Protein AF-A0A376P769-F1 (afdb_monomer)

Solvent-accessible surface area (backbone atoms only — not comparable to full-atom values): 6637 Å² total; per-residue (Å²): 144,67,67,66,66,50,54,51,52,51,50,53,53,49,51,52,49,54,52,51,51,37,52,37,40,21,21,71,71,60,44,64,43,86,86,50,64,86,37,50,76,47,80,49,75,45,77,38,98,89,79,41,75,40,68,22,32,34,38,39,40,68,47,99,87,68,50,79,44,76,48,70,40,59,59,42,68,61,50,51,51,52,52,49,51,52,49,51,52,52,50,50,56,52,50,52,50,47,50,63,71,64,63,66,62,80,83,71,84,72,78,85,128

Organism: Escherichia coli (NCBI:txid562)

Nearest PDB structures (foldseek):
  3n8b-assembly1_B  TM=4.374E-01  e=4.428E-01  Borreliella burgdorferi
  3nm7-assembly2_D  TM=4.580E-01  e=6.432E-01  Borreliella burgdorferi
  3thr-assembly1_B  TM=4.842E-01  e=1.741E+00  Rattus norvegicus
  3thr-assembly1_A  TM=3.706E-01  e=2.690E+00  Rattus norvegicus
  7zpk-assembly1_A  TM=2.857E-01  e=8.246E+00  Mus musculus

Radius of gyration: 20.74 Å; Cα contacts (8 Å, |Δi|>4): 101; chains: 1; bounding box: 54×31×52 Å

Structure (mmCIF, N/CA/C/O backbone):
data_AF-A0A376P769-F1
#
_entry.id   AF-A0A376P769-F1
#
loop_
_atom_site.group_PDB
_atom_site.id
_atom_site.type_symbol
_atom_site.label_atom_id
_atom_site.label_alt_id
_atom_site.label_comp_id
_atom_site.label_asym_id
_atom_site.label_entity_id
_atom_site.label_seq_id
_atom_site.pdbx_PDB_ins_code
_atom_site.Cartn_x
_atom_site.Cartn_y
_atom_site.Cartn_z
_atom_site.occupancy
_atom_site.B_iso_or_equiv
_atom_site.auth_seq_id
_atom_site.auth_comp_id
_atom_site.auth_asym_id
_atom_site.auth_atom_id
_atom_site.pdbx_PDB_model_num
ATOM 1 N N . MET A 1 1 ? -9.396 12.788 32.869 1.00 41.78 1 MET A N 1
ATOM 2 C CA . MET A 1 1 ? -8.637 13.679 31.964 1.00 41.78 1 MET A CA 1
ATOM 3 C C . MET A 1 1 ? -7.710 12.800 31.123 1.00 41.78 1 MET A C 1
ATOM 5 O O . MET A 1 1 ? -6.588 12.553 31.524 1.00 41.78 1 MET A O 1
ATOM 9 N N . MET A 1 2 ? -8.242 12.227 30.033 1.00 48.31 2 MET A N 1
ATOM 10 C CA . MET A 1 2 ? -7.570 11.244 29.149 1.00 48.31 2 MET A CA 1
ATOM 11 C C . MET A 1 2 ? -7.734 11.589 27.654 1.00 48.31 2 MET A C 1
ATOM 13 O O . MET A 1 2 ? -7.365 10.826 26.774 1.00 48.31 2 MET A O 1
ATOM 17 N N . THR A 1 3 ? -8.287 12.761 27.340 1.00 57.97 3 THR A N 1
ATOM 18 C CA . THR A 1 3 ? -8.777 13.100 25.996 1.00 57.97 3 THR A CA 1
ATOM 19 C C . THR A 1 3 ? -7.689 13.561 25.022 1.00 57.97 3 THR A C 1
ATOM 21 O O . THR A 1 3 ? -7.897 13.497 23.813 1.00 57.97 3 THR A O 1
ATOM 24 N N . PHE A 1 4 ? -6.533 14.028 25.508 1.00 59.59 4 PHE A N 1
ATOM 25 C CA . PHE A 1 4 ? -5.475 14.562 24.638 1.00 59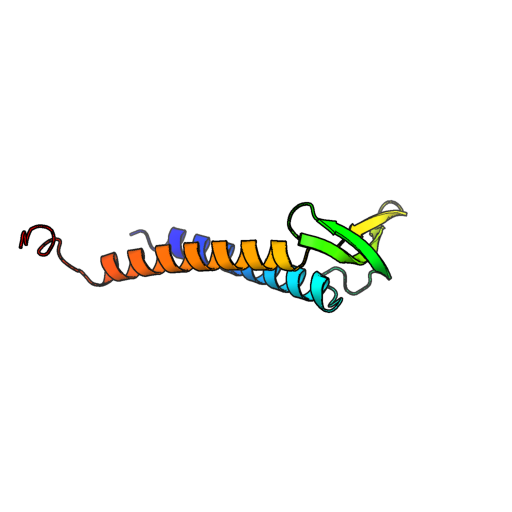.59 4 PHE A CA 1
ATOM 26 C C . PHE A 1 4 ? -4.663 13.448 23.955 1.00 59.59 4 PHE A C 1
ATOM 28 O O . PHE A 1 4 ? -4.518 13.472 22.736 1.00 59.59 4 PHE A O 1
ATOM 35 N N . ASN A 1 5 ? -4.242 12.425 24.713 1.00 69.44 5 ASN A N 1
ATOM 36 C CA . ASN A 1 5 ? -3.544 11.248 24.175 1.00 69.44 5 ASN A CA 1
ATOM 37 C C . ASN A 1 5 ? -4.415 10.456 23.187 1.00 69.44 5 ASN A C 1
ATOM 39 O O . ASN A 1 5 ? -3.932 10.050 22.135 1.00 69.44 5 ASN A O 1
ATOM 43 N N . LEU A 1 6 ? -5.710 10.303 23.483 1.00 66.69 6 LEU A N 1
ATOM 44 C CA . LEU A 1 6 ? -6.663 9.620 22.601 1.00 66.69 6 LEU A CA 1
ATOM 45 C C . LEU A 1 6 ? -6.838 10.344 21.259 1.00 66.69 6 LEU A C 1
ATOM 47 O O . LEU A 1 6 ? -6.760 9.717 20.206 1.00 66.69 6 LEU A O 1
ATOM 51 N N . ARG A 1 7 ? -6.995 11.676 21.265 1.00 70.38 7 ARG A N 1
ATOM 52 C CA . ARG A 1 7 ? -7.092 12.466 20.022 1.00 70.38 7 ARG A CA 1
ATOM 53 C C . ARG A 1 7 ? -5.813 12.405 19.191 1.00 70.38 7 ARG A C 1
ATOM 55 O O . ARG A 1 7 ? -5.882 12.420 17.964 1.00 70.38 7 ARG A O 1
ATOM 62 N N . GLU A 1 8 ? -4.654 12.366 19.839 1.00 78.75 8 GLU A N 1
ATOM 63 C CA . GLU A 1 8 ? -3.369 12.235 19.154 1.00 78.75 8 GLU A CA 1
ATOM 64 C C . GLU A 1 8 ? -3.189 10.837 18.549 1.00 78.75 8 GLU A C 1
ATOM 66 O O . GLU A 1 8 ? -2.842 10.722 17.373 1.00 78.75 8 GLU A O 1
ATOM 71 N N . GLN A 1 9 ? -3.518 9.777 19.295 1.00 76.56 9 GLN A N 1
ATOM 72 C CA . GLN A 1 9 ? -3.545 8.406 18.778 1.00 76.56 9 GLN A CA 1
ATOM 73 C C . GLN A 1 9 ? -4.517 8.262 17.603 1.00 76.56 9 GLN A C 1
ATOM 75 O O . GLN A 1 9 ? -4.140 7.715 16.570 1.00 76.56 9 GLN A O 1
ATOM 80 N N . GLN A 1 10 ? -5.721 8.826 17.707 1.00 77.50 10 GLN A N 1
ATOM 81 C CA . GLN A 1 10 ? -6.710 8.801 16.632 1.00 77.50 10 GLN A CA 1
ATOM 82 C C . GLN A 1 10 ? -6.201 9.510 15.370 1.00 77.50 10 GLN A C 1
ATOM 84 O O . GLN A 1 10 ? -6.350 8.982 14.272 1.00 77.50 10 GLN A O 1
ATOM 89 N N . LYS A 1 11 ? -5.542 10.670 15.506 1.00 82.00 11 LYS A N 1
ATOM 90 C CA . LYS A 1 11 ? -4.914 11.362 14.366 1.00 82.00 11 LYS A CA 1
ATOM 91 C C . LYS A 1 11 ? -3.800 10.538 13.726 1.00 82.00 11 LYS A C 1
ATOM 93 O O . LYS A 1 11 ? -3.719 10.494 12.504 1.00 82.00 11 LYS A O 1
ATOM 98 N N . ARG A 1 12 ? -2.953 9.884 14.528 1.00 82.62 12 ARG A N 1
ATOM 99 C CA . ARG A 1 12 ? -1.869 9.026 14.018 1.00 82.62 12 ARG A CA 1
ATOM 100 C C . ARG A 1 12 ? -2.414 7.805 13.282 1.00 82.62 12 ARG A C 1
ATOM 102 O O . ARG A 1 12 ? -1.916 7.481 12.210 1.00 82.62 12 ARG A O 1
ATOM 109 N N . LEU A 1 13 ? -3.445 7.162 13.827 1.00 80.00 13 LEU A N 1
ATOM 110 C CA . LEU A 1 13 ? -4.106 6.029 13.179 1.00 80.00 13 LEU A CA 1
ATOM 111 C C . LEU A 1 13 ? -4.810 6.453 11.888 1.00 80.00 13 LEU A C 1
ATOM 113 O O . LEU A 1 13 ? -4.688 5.767 10.879 1.00 80.00 13 LEU A O 1
ATOM 117 N N . GLN A 1 14 ? -5.476 7.610 11.889 1.00 80.00 14 GLN A N 1
ATOM 118 C CA . GLN A 1 14 ? -6.109 8.159 10.692 1.00 80.00 14 GLN A CA 1
ATOM 119 C C . GLN A 1 14 ? -5.079 8.459 9.595 1.00 80.00 14 GLN A C 1
ATOM 121 O O . GLN A 1 14 ? -5.279 8.045 8.458 1.00 80.00 14 GLN A O 1
ATOM 126 N N . ALA A 1 15 ? -3.953 9.095 9.940 1.00 84.44 15 ALA A N 1
ATOM 127 C CA . ALA A 1 15 ? -2.868 9.353 8.993 1.00 84.44 15 ALA A CA 1
ATOM 128 C C . ALA A 1 15 ? -2.311 8.050 8.400 1.00 84.44 15 ALA A C 1
ATOM 130 O O . ALA A 1 15 ? -2.170 7.939 7.186 1.00 84.44 15 ALA A O 1
ATOM 131 N N . ARG A 1 16 ? -2.090 7.030 9.240 1.00 82.88 16 ARG A N 1
ATOM 132 C CA . ARG A 1 16 ? -1.641 5.708 8.782 1.00 82.88 16 ARG A CA 1
ATOM 133 C C . ARG A 1 16 ? -2.667 5.029 7.868 1.00 82.88 16 ARG A C 1
ATOM 135 O O . ARG A 1 16 ? -2.285 4.376 6.905 1.00 82.88 16 ARG A O 1
ATOM 142 N N . MET A 1 17 ? -3.963 5.189 8.137 1.00 82.62 17 MET A N 1
ATOM 143 C CA . MET A 1 17 ? -5.023 4.656 7.277 1.00 82.62 17 MET A CA 1
ATOM 144 C C . MET A 1 17 ? -5.072 5.374 5.922 1.00 82.62 17 MET A C 1
ATOM 146 O O . MET A 1 17 ? -5.292 4.732 4.896 1.00 82.62 17 MET A O 1
ATOM 150 N N . ASP A 1 18 ? -4.845 6.688 5.897 1.00 85.38 18 ASP A N 1
ATOM 151 C CA . ASP A 1 18 ? -4.781 7.462 4.656 1.00 85.38 18 ASP A CA 1
ATOM 152 C C . ASP A 1 18 ? -3.533 7.103 3.828 1.00 85.38 18 ASP A C 1
ATOM 154 O O . ASP A 1 18 ? -3.627 6.968 2.607 1.00 85.38 18 ASP A O 1
ATOM 158 N N . GLU A 1 19 ? -2.396 6.842 4.482 1.00 84.94 19 GLU A N 1
ATOM 159 C CA . GLU A 1 19 ? -1.201 6.269 3.847 1.00 84.94 19 GLU A CA 1
ATOM 160 C C . GLU A 1 19 ? -1.499 4.892 3.238 1.00 84.94 19 GLU A C 1
ATOM 162 O O . GLU A 1 19 ? -1.228 4.671 2.058 1.00 84.94 19 GLU A O 1
ATOM 167 N N . LEU A 1 20 ? -2.134 3.988 3.994 1.00 84.88 20 LEU A N 1
ATOM 168 C CA . LEU A 1 20 ? -2.488 2.653 3.502 1.00 84.88 20 LEU A CA 1
ATOM 169 C C . LEU A 1 20 ? -3.440 2.718 2.303 1.00 84.88 20 LEU A C 1
ATOM 171 O O . LEU A 1 20 ? -3.281 1.976 1.338 1.00 84.88 20 LEU A O 1
ATOM 175 N N . ARG A 1 21 ? -4.410 3.637 2.325 1.00 85.25 21 ARG A N 1
ATOM 176 C CA . ARG A 1 21 ? -5.319 3.874 1.193 1.00 85.25 21 ARG A CA 1
ATOM 177 C C . ARG A 1 21 ? -4.576 4.352 -0.048 1.00 85.25 21 ARG A C 1
ATOM 179 O O . ARG A 1 21 ? -4.906 3.910 -1.147 1.00 85.25 21 ARG A O 1
ATOM 186 N N . ALA A 1 22 ? -3.585 5.227 0.116 1.00 85.75 22 ALA A N 1
ATOM 187 C CA . ALA A 1 22 ? -2.747 5.667 -0.992 1.00 85.75 22 ALA A CA 1
ATOM 188 C C . ALA A 1 22 ? -1.908 4.509 -1.560 1.00 85.75 22 ALA A C 1
ATOM 190 O O . ALA A 1 22 ? -1.802 4.382 -2.777 1.00 85.75 22 ALA A O 1
ATOM 191 N N . GLU A 1 23 ? -1.380 3.624 -0.708 1.00 85.38 23 GLU A N 1
ATOM 192 C CA . GLU A 1 23 ? -0.675 2.412 -1.152 1.00 85.38 23 GLU A CA 1
ATOM 193 C C . GLU A 1 23 ? -1.603 1.419 -1.867 1.00 85.38 23 GLU A C 1
ATOM 195 O O . GLU A 1 23 ? -1.214 0.843 -2.880 1.00 85.38 23 GLU A O 1
ATOM 200 N N . ILE A 1 24 ? -2.847 1.248 -1.405 1.00 86.94 24 ILE A N 1
ATOM 201 C CA . ILE A 1 24 ? -3.848 0.416 -2.096 1.00 86.94 24 ILE A CA 1
ATOM 202 C C . ILE A 1 24 ? -4.159 1.000 -3.477 1.00 86.94 24 ILE A C 1
ATOM 204 O O . ILE A 1 24 ? -4.169 0.269 -4.467 1.00 86.94 24 ILE A O 1
ATOM 208 N N . ALA A 1 25 ? -4.377 2.316 -3.569 1.00 86.44 25 ALA A N 1
ATOM 209 C CA . ALA A 1 25 ? -4.622 2.989 -4.844 1.00 86.44 25 ALA A CA 1
ATOM 210 C C . ALA A 1 25 ? -3.420 2.858 -5.796 1.00 86.44 25 ALA A C 1
ATOM 212 O O . ALA A 1 25 ? -3.599 2.630 -6.994 1.00 86.44 25 ALA A O 1
ATOM 213 N N . PHE A 1 26 ? -2.201 2.927 -5.260 1.00 86.19 26 PHE A N 1
ATOM 214 C CA . PHE A 1 26 ? -0.977 2.678 -6.010 1.00 86.19 26 PHE A CA 1
ATOM 215 C C . PHE A 1 26 ? -0.895 1.235 -6.516 1.00 86.19 26 PHE A C 1
ATOM 217 O O . PHE A 1 26 ? -0.627 1.036 -7.695 1.00 86.19 26 PHE A O 1
ATOM 224 N N . ALA A 1 27 ? -1.177 0.241 -5.672 1.00 85.31 27 ALA A N 1
ATOM 225 C CA . ALA A 1 27 ? -1.118 -1.173 -6.039 1.00 85.31 27 ALA A CA 1
ATOM 226 C C . ALA A 1 27 ? -2.223 -1.603 -7.022 1.00 85.31 27 ALA A C 1
ATOM 228 O O . ALA A 1 27 ? -1.993 -2.497 -7.828 1.00 85.31 27 ALA A O 1
ATOM 229 N N . GLN A 1 28 ? -3.412 -0.994 -6.961 1.00 84.06 28 GLN A N 1
ATOM 230 C CA . GLN A 1 28 ? -4.552 -1.368 -7.810 1.00 84.06 28 GLN A CA 1
ATOM 231 C C . GLN A 1 28 ? -4.636 -0.591 -9.124 1.00 84.06 28 GLN A C 1
ATOM 233 O O . GLN A 1 28 ? -5.016 -1.152 -10.148 1.00 84.06 28 GLN A O 1
ATOM 238 N N . LYS A 1 29 ? -4.388 0.722 -9.077 1.00 83.31 29 LYS A N 1
ATOM 239 C CA . LYS A 1 29 ? -4.634 1.636 -10.203 1.00 83.31 29 LYS A CA 1
ATOM 240 C C . LYS A 1 29 ? -3.359 2.266 -10.754 1.00 83.31 29 LYS A C 1
ATOM 242 O O . LYS A 1 29 ? -3.437 3.010 -11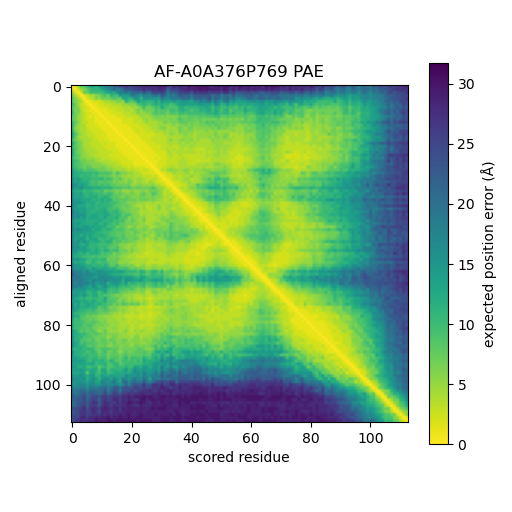.728 1.00 83.31 29 LYS A O 1
ATOM 247 N N . GLY A 1 30 ? -2.218 2.065 -10.095 1.00 81.31 30 GLY A N 1
ATOM 248 C CA . GLY A 1 30 ? -1.004 2.818 -10.391 1.00 81.31 30 GLY A CA 1
ATOM 249 C C . GLY A 1 30 ? -1.134 4.305 -10.045 1.00 81.31 30 GLY A C 1
ATOM 250 O O . GLY A 1 30 ? -0.445 5.142 -10.627 1.00 81.31 30 GLY A O 1
ATOM 251 N N . GLU A 1 31 ? -2.016 4.687 -9.114 1.00 83.56 31 GLU A N 1
ATOM 252 C CA . GLU A 1 31 ? -2.082 6.078 -8.656 1.00 83.56 31 GLU A CA 1
ATOM 253 C C . GLU A 1 31 ? -0.823 6.406 -7.843 1.00 83.56 31 GLU A C 1
ATOM 255 O O . GLU A 1 31 ? -0.600 5.858 -6.767 1.00 83.56 31 GLU A O 1
ATOM 260 N N . LYS A 1 32 ? 0.035 7.295 -8.359 1.00 81.62 32 LYS A N 1
ATOM 261 C CA . LYS A 1 32 ? 1.296 7.660 -7.692 1.00 81.62 32 LYS A CA 1
ATOM 262 C C . LYS A 1 32 ? 1.016 8.365 -6.357 1.00 81.62 32 LYS A C 1
ATOM 264 O O . LYS A 1 32 ? 0.481 9.484 -6.385 1.00 81.62 32 LYS A O 1
ATOM 269 N N . PRO A 1 33 ? 1.435 7.798 -5.209 1.00 80.12 33 PRO A N 1
ATOM 270 C CA . PRO A 1 33 ? 1.309 8.476 -3.928 1.00 80.12 33 PRO A CA 1
ATOM 271 C C . PRO A 1 33 ? 2.171 9.740 -3.919 1.00 80.12 33 PRO A C 1
ATOM 273 O O . PRO A 1 33 ? 3.236 9.791 -4.538 1.00 80.12 33 PRO A O 1
ATOM 276 N N . TRP A 1 34 ? 1.748 10.769 -3.187 1.00 72.19 34 TRP A N 1
ATOM 277 C CA . TRP A 1 34 ? 2.658 11.861 -2.840 1.00 72.19 34 TRP A CA 1
ATOM 278 C C . TRP A 1 34 ? 3.701 11.324 -1.842 1.00 72.19 34 TRP A C 1
ATOM 280 O O . TRP A 1 34 ? 3.304 10.599 -0.931 1.00 72.19 34 TRP A O 1
ATOM 290 N N . PRO A 1 35 ? 5.010 11.620 -1.975 1.00 76.69 35 PRO A N 1
ATOM 291 C CA . PRO A 1 35 ? 5.658 12.601 -2.858 1.00 76.69 35 PRO A CA 1
ATOM 292 C C . PRO A 1 35 ? 6.129 12.065 -4.226 1.00 76.69 35 PRO A C 1
ATOM 294 O O . PRO A 1 35 ? 6.675 12.826 -5.021 1.00 76.69 35 PRO A O 1
ATOM 297 N N . TYR A 1 36 ? 5.901 10.793 -4.550 1.00 80.69 36 TYR A N 1
ATOM 298 C CA . TYR A 1 36 ? 6.466 10.107 -5.723 1.00 80.69 36 TYR A CA 1
ATOM 299 C C . TYR A 1 36 ? 5.807 10.446 -7.074 1.00 80.69 36 TYR A C 1
ATOM 301 O O . TYR A 1 36 ? 5.956 9.715 -8.055 1.00 80.69 36 TYR A O 1
ATOM 309 N N . ARG A 1 37 ? 5.070 11.558 -7.175 1.00 75.88 37 ARG A N 1
ATOM 310 C CA . ARG A 1 37 ? 4.376 11.944 -8.419 1.00 75.88 37 ARG A CA 1
ATOM 311 C C . ARG A 1 37 ? 5.330 12.161 -9.595 1.00 75.88 37 ARG A C 1
ATOM 313 O O . ARG A 1 37 ? 4.965 11.846 -10.726 1.00 75.88 37 ARG A O 1
ATOM 320 N N . SER A 1 38 ? 6.529 12.680 -9.331 1.00 79.12 38 SER A N 1
ATOM 321 C CA . SER A 1 38 ? 7.568 12.932 -10.337 1.00 79.12 38 SER A CA 1
ATOM 322 C C . SER A 1 38 ? 8.408 11.700 -10.686 1.00 79.12 38 SER A C 1
ATOM 324 O O . SER A 1 38 ? 9.207 11.763 -11.615 1.00 79.12 38 SER A O 1
ATOM 326 N N . CYS A 1 39 ? 8.240 10.582 -9.976 1.00 84.75 39 CYS A N 1
ATOM 327 C CA . CYS A 1 39 ? 9.015 9.367 -10.205 1.00 84.75 39 CYS A CA 1
ATOM 328 C C . CYS A 1 39 ? 8.563 8.657 -11.488 1.00 84.75 39 CYS A C 1
ATOM 330 O O . CYS A 1 39 ? 7.388 8.720 -11.876 1.00 84.75 39 CYS A O 1
ATOM 332 N N . LEU A 1 40 ? 9.485 7.951 -12.141 1.00 85.00 40 LEU A N 1
ATOM 333 C CA . LEU A 1 40 ? 9.146 7.075 -13.260 1.00 85.00 40 LEU A CA 1
ATOM 334 C C . LEU A 1 40 ? 8.360 5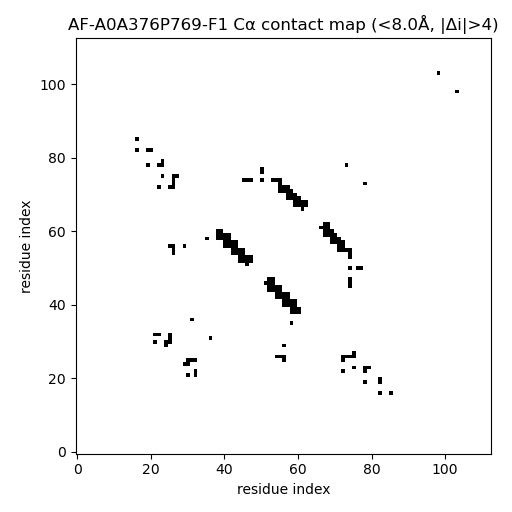.882 -12.722 1.00 85.00 40 LEU A C 1
ATOM 336 O O . LEU A 1 40 ? 8.659 5.383 -11.645 1.00 85.00 40 LEU A O 1
ATOM 340 N N . MET A 1 41 ? 7.342 5.440 -13.454 1.00 87.25 41 MET A N 1
ATOM 341 C CA . MET A 1 41 ? 6.569 4.255 -13.092 1.00 87.25 41 MET A CA 1
ATOM 342 C C . MET A 1 41 ? 6.746 3.200 -14.168 1.00 87.25 41 MET A C 1
ATOM 344 O O . MET A 1 41 ? 6.667 3.502 -15.358 1.00 87.25 41 MET A O 1
ATOM 348 N N . ARG A 1 42 ? 6.980 1.973 -13.725 1.00 87.81 42 ARG A N 1
ATOM 349 C CA . ARG A 1 42 ? 6.987 0.768 -14.542 1.00 87.81 42 ARG A CA 1
ATOM 350 C C . ARG A 1 42 ? 5.968 -0.209 -13.985 1.00 87.81 42 ARG A C 1
ATOM 352 O O . ARG A 1 42 ? 5.622 -0.149 -12.809 1.00 87.81 42 ARG A O 1
ATOM 359 N N . GLU A 1 43 ? 5.504 -1.103 -14.834 1.00 87.94 43 GLU A N 1
ATOM 360 C CA . GLU A 1 43 ? 4.654 -2.214 -14.431 1.00 87.94 43 GLU A CA 1
ATOM 361 C C . GLU A 1 43 ? 5.492 -3.488 -14.396 1.00 87.94 43 GLU A C 1
ATOM 363 O O . GLU A 1 43 ? 6.430 -3.665 -15.178 1.00 87.94 43 GLU A O 1
ATOM 368 N N . GLY A 1 44 ? 5.166 -4.362 -13.460 1.00 87.38 44 GLY A N 1
ATOM 369 C CA . GLY A 1 44 ? 5.815 -5.638 -13.256 1.00 87.38 44 GLY A CA 1
ATOM 370 C C . GLY A 1 44 ? 4.817 -6.686 -12.792 1.00 87.38 44 GLY A C 1
ATOM 371 O O . GLY A 1 44 ? 3.607 -6.461 -12.715 1.00 87.38 44 GLY A O 1
ATOM 372 N N . ARG A 1 45 ? 5.348 -7.864 -12.482 1.00 87.94 45 ARG A N 1
ATOM 373 C CA . ARG A 1 45 ? 4.599 -8.938 -11.838 1.00 87.94 45 ARG A CA 1
ATOM 374 C C . ARG A 1 45 ? 5.324 -9.334 -10.567 1.00 87.94 45 ARG A C 1
ATOM 376 O O . ARG A 1 45 ? 6.537 -9.537 -10.585 1.00 87.94 45 ARG A O 1
ATOM 383 N N . GLY A 1 46 ? 4.578 -9.388 -9.475 1.00 86.00 46 GLY A N 1
ATOM 384 C CA . GLY A 1 46 ? 5.025 -9.879 -8.183 1.00 86.00 46 GLY A CA 1
ATOM 385 C C . GLY A 1 46 ? 4.340 -11.195 -7.851 1.00 86.00 46 GLY A C 1
ATOM 386 O O . GLY A 1 46 ? 3.340 -11.569 -8.462 1.00 86.00 46 GLY A O 1
ATOM 387 N N . TYR A 1 47 ? 4.874 -11.886 -6.853 1.00 86.50 47 TYR A N 1
ATOM 388 C CA . TYR A 1 47 ? 4.259 -13.081 -6.297 1.00 86.50 47 TYR A CA 1
ATOM 389 C C . TYR A 1 47 ? 4.053 -12.892 -4.798 1.00 86.50 47 TYR A C 1
ATOM 391 O O . TYR A 1 47 ? 4.964 -12.479 -4.082 1.00 86.50 47 TYR A O 1
ATOM 399 N N . CYS A 1 48 ? 2.843 -13.171 -4.331 1.00 87.88 48 CYS A N 1
ATOM 400 C CA . CYS A 1 48 ? 2.472 -13.168 -2.929 1.00 87.88 48 CYS A CA 1
ATOM 401 C C . CYS A 1 48 ? 2.201 -14.605 -2.487 1.00 87.88 48 CYS A C 1
ATOM 403 O O . CYS A 1 48 ? 1.391 -15.295 -3.096 1.00 87.88 48 CYS A O 1
ATOM 405 N N . GLU A 1 49 ? 2.799 -15.044 -1.380 1.00 86.38 49 GLU A N 1
ATOM 406 C CA . GLU A 1 49 ? 2.593 -16.404 -0.858 1.00 86.38 49 GLU A CA 1
ATOM 407 C C . GLU A 1 49 ? 1.130 -16.706 -0.497 1.00 86.38 49 GLU A C 1
ATOM 409 O O . GLU A 1 49 ? 0.712 -17.860 -0.538 1.00 86.38 49 GLU A O 1
ATOM 414 N N . LYS A 1 50 ? 0.343 -15.675 -0.160 1.00 85.81 50 LYS A N 1
ATOM 415 C CA . LYS A 1 50 ? -1.065 -15.815 0.240 1.00 85.81 50 LYS A CA 1
ATOM 416 C C . LYS A 1 50 ? -2.050 -15.733 -0.929 1.00 85.81 50 LYS A C 1
ATOM 418 O O . LYS A 1 50 ? -3.077 -16.400 -0.887 1.00 85.81 50 LYS A O 1
ATOM 423 N N . HIS A 1 51 ? -1.756 -14.910 -1.937 1.00 83.44 51 HIS A N 1
ATOM 424 C CA . HIS A 1 51 ? -2.710 -14.557 -3.002 1.00 83.44 51 HIS A CA 1
ATOM 425 C C . HIS A 1 51 ? -2.239 -14.935 -4.416 1.00 83.44 51 HIS A C 1
ATOM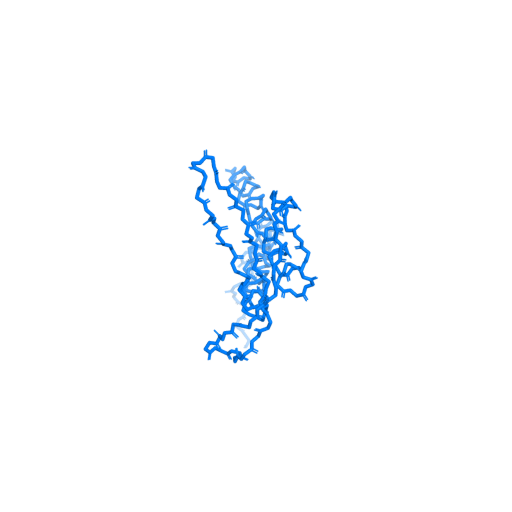 427 O O . HIS A 1 51 ? -3.011 -14.827 -5.363 1.00 83.44 51 HIS A O 1
ATOM 433 N N . GLY A 1 52 ? -1.002 -15.415 -4.572 1.00 86.50 52 GLY A N 1
ATOM 434 C CA . GLY A 1 52 ? -0.431 -15.809 -5.859 1.00 86.50 52 GLY A CA 1
ATOM 435 C C . GLY A 1 52 ? 0.185 -14.646 -6.640 1.00 86.50 52 GLY A C 1
ATOM 436 O O . GLY A 1 52 ? 0.684 -13.678 -6.061 1.00 86.50 52 GLY A O 1
ATOM 437 N N . GLU A 1 53 ? 0.201 -14.764 -7.970 1.00 87.94 53 GLU A N 1
ATOM 438 C CA . GLU A 1 53 ? 0.726 -13.721 -8.858 1.00 87.94 53 GLU A CA 1
ATOM 439 C C . GLU A 1 5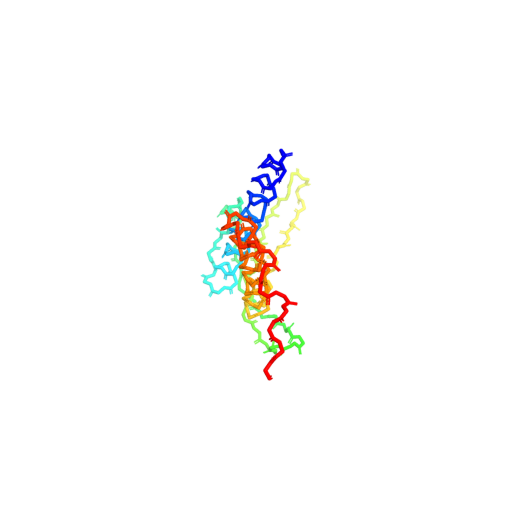3 ? -0.159 -12.471 -8.848 1.00 87.94 53 GLU A C 1
ATOM 441 O O . GLU A 1 53 ? -1.383 -12.554 -8.938 1.00 87.94 53 GLU A O 1
ATOM 446 N N . TYR A 1 54 ? 0.469 -11.298 -8.790 1.00 85.12 54 TYR A N 1
ATOM 447 C CA . TYR A 1 54 ? -0.222 -10.014 -8.823 1.00 85.12 54 TYR A CA 1
ATOM 448 C C . TYR A 1 54 ? 0.540 -8.994 -9.676 1.00 85.12 54 TYR A C 1
ATOM 450 O O . TYR A 1 54 ? 1.760 -9.074 -9.843 1.00 85.12 54 TYR A O 1
ATOM 458 N N . HIS A 1 55 ? -0.185 -8.024 -10.233 1.00 85.50 55 HIS A N 1
ATOM 459 C CA . HIS A 1 55 ? 0.427 -6.914 -10.962 1.00 85.50 55 HIS A CA 1
ATOM 460 C C . HIS A 1 55 ? 1.092 -5.958 -9.974 1.00 85.50 55 HIS A C 1
ATOM 462 O O . HIS A 1 55 ? 0.485 -5.567 -8.978 1.00 85.50 55 HIS A O 1
ATOM 468 N N . THR A 1 56 ? 2.345 -5.597 -10.245 1.00 89.31 56 THR A N 1
ATOM 469 C CA . THR A 1 56 ? 3.097 -4.639 -9.436 1.00 89.31 56 THR A CA 1
ATOM 470 C C . THR A 1 56 ? 3.315 -3.346 -10.198 1.00 89.31 56 THR A C 1
ATOM 472 O O . THR A 1 56 ? 3.616 -3.347 -11.389 1.00 89.31 56 THR A O 1
ATOM 475 N N . HIS A 1 57 ? 3.230 -2.228 -9.492 1.00 88.75 57 HIS A N 1
ATOM 476 C CA . HIS A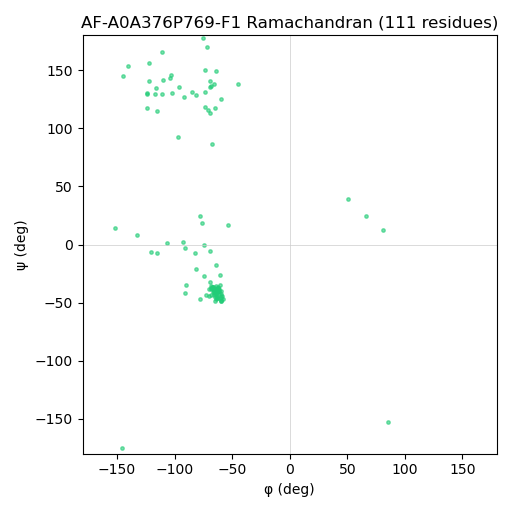 1 57 ? 3.715 -0.943 -9.970 1.00 88.75 57 HIS A CA 1
ATOM 477 C C . HIS A 1 57 ? 5.058 -0.655 -9.298 1.00 88.75 57 HIS A C 1
ATOM 479 O O . HIS A 1 57 ? 5.202 -0.786 -8.084 1.00 88.75 57 HIS A O 1
ATOM 485 N N . ILE A 1 58 ? 6.059 -0.285 -10.089 1.00 88.56 58 ILE A N 1
ATOM 486 C CA . ILE A 1 58 ? 7.427 -0.016 -9.647 1.00 88.56 58 ILE A CA 1
ATOM 487 C C . ILE A 1 58 ? 7.710 1.460 -9.889 1.00 88.56 58 ILE A C 1
ATOM 489 O O . ILE A 1 58 ? 7.723 1.920 -11.030 1.00 88.56 58 ILE A O 1
ATOM 493 N N . LEU A 1 59 ? 7.924 2.213 -8.818 1.00 88.06 59 LEU A N 1
ATOM 494 C CA . LEU A 1 59 ? 8.354 3.604 -8.872 1.00 88.06 59 LEU A CA 1
ATOM 495 C C . LEU A 1 59 ? 9.871 3.662 -8.825 1.00 88.06 59 LEU A C 1
ATOM 497 O O . LEU A 1 59 ? 10.456 3.123 -7.895 1.00 88.06 59 LEU A O 1
ATOM 501 N N . VAL A 1 60 ? 10.486 4.350 -9.781 1.00 88.19 60 VAL A N 1
ATOM 502 C CA . VAL A 1 60 ? 11.934 4.559 -9.858 1.00 88.19 60 VAL A CA 1
ATOM 503 C C . VAL A 1 60 ? 12.229 6.050 -9.735 1.00 88.19 60 VAL A C 1
ATOM 505 O O . VAL A 1 60 ? 11.619 6.874 -10.428 1.00 88.19 60 VAL A O 1
ATOM 508 N N . TRP A 1 61 ? 13.151 6.409 -8.846 1.00 87.06 61 TRP A N 1
ATOM 509 C CA . TRP A 1 61 ? 13.635 7.777 -8.690 1.00 87.06 61 TRP A CA 1
ATOM 510 C C . TRP A 1 61 ? 15.108 7.804 -8.323 1.00 87.06 61 TRP A C 1
ATOM 512 O O . TRP A 1 61 ? 15.571 6.981 -7.543 1.00 87.06 61 TRP A O 1
ATOM 522 N N . SER A 1 62 ? 15.821 8.801 -8.830 1.00 86.38 62 SER A N 1
ATOM 523 C CA . SER A 1 62 ? 17.197 9.045 -8.420 1.00 86.38 62 SER A CA 1
ATOM 524 C C . SER A 1 62 ? 17.195 9.819 -7.104 1.00 86.38 62 SER A C 1
ATOM 526 O O . SER A 1 62 ? 16.489 10.824 -6.951 1.00 86.38 62 SER A O 1
ATOM 528 N N . ASP A 1 63 ? 17.937 9.331 -6.118 1.00 81.75 63 ASP A N 1
ATOM 529 C CA . ASP A 1 63 ? 18.119 10.039 -4.861 1.00 81.75 63 ASP A CA 1
ATOM 530 C C . ASP A 1 63 ? 19.089 11.225 -5.013 1.00 81.75 63 ASP A C 1
ATOM 532 O O . ASP A 1 63 ? 19.635 11.501 -6.083 1.00 81.75 63 ASP A O 1
ATOM 536 N N . ARG A 1 64 ? 19.297 11.981 -3.927 1.00 76.44 64 ARG A N 1
ATOM 537 C CA . ARG A 1 64 ? 20.208 13.140 -3.937 1.00 76.44 64 ARG A CA 1
ATOM 538 C C . ARG A 1 64 ? 21.671 12.758 -4.189 1.00 76.44 64 ARG A C 1
ATOM 540 O O . ARG A 1 64 ? 22.452 13.640 -4.530 1.00 76.44 64 ARG A O 1
ATOM 547 N N . ASN A 1 65 ? 22.025 11.487 -4.015 1.00 81.12 65 ASN A N 1
ATOM 548 C CA . ASN A 1 65 ? 23.360 10.960 -4.264 1.00 81.12 65 ASN A CA 1
ATOM 549 C C . ASN A 1 65 ? 23.507 10.439 -5.705 1.00 81.12 65 ASN A C 1
ATOM 551 O O . ASN A 1 65 ? 24.606 10.054 -6.095 1.00 81.12 65 ASN A O 1
ATOM 555 N N . GLY A 1 66 ? 22.430 10.463 -6.501 1.00 79.81 66 GLY A N 1
ATOM 556 C CA . GLY A 1 66 ? 22.400 9.937 -7.862 1.00 79.81 66 GLY A CA 1
ATOM 557 C C . GLY A 1 66 ? 22.205 8.422 -7.930 1.00 79.81 66 GLY A C 1
ATOM 558 O O . GLY A 1 66 ? 22.394 7.854 -9.002 1.00 79.81 66 GLY A O 1
ATOM 559 N N . GLU A 1 67 ? 21.839 7.763 -6.825 1.00 83.56 67 GLU A N 1
ATOM 560 C CA . GLU A 1 67 ? 21.492 6.342 -6.836 1.00 83.56 67 GLU A CA 1
ATOM 561 C C . GLU A 1 67 ? 20.021 6.167 -7.217 1.00 83.56 67 GLU A C 1
ATOM 563 O O . GLU A 1 67 ? 19.133 6.813 -6.650 1.00 83.56 67 GLU A O 1
ATOM 568 N N . ASP A 1 68 ? 19.750 5.267 -8.160 1.00 84.31 68 ASP A N 1
ATOM 569 C CA . ASP A 1 68 ? 18.383 4.907 -8.511 1.00 84.31 68 ASP A CA 1
ATOM 570 C C . ASP A 1 68 ? 17.781 4.038 -7.405 1.00 84.31 68 ASP A C 1
ATOM 572 O O . ASP A 1 68 ? 18.255 2.944 -7.091 1.00 84.31 68 ASP A O 1
ATOM 576 N N . ARG A 1 69 ? 16.716 4.551 -6.795 1.00 85.75 69 ARG A N 1
ATOM 577 C CA . ARG A 1 69 ? 15.900 3.843 -5.819 1.00 85.75 69 ARG A CA 1
ATOM 578 C C . ARG A 1 69 ? 14.600 3.406 -6.449 1.00 85.75 69 ARG A C 1
ATOM 580 O O . ARG A 1 69 ? 13.988 4.134 -7.231 1.00 85.75 69 ARG A O 1
ATOM 587 N N . GLU A 1 70 ? 14.167 2.224 -6.041 1.00 87.12 70 GLU A N 1
ATOM 588 C CA . GLU A 1 70 ? 12.937 1.621 -6.520 1.00 87.12 70 GLU A CA 1
ATOM 589 C C . GLU A 1 70 ? 11.989 1.332 -5.355 1.00 87.12 70 GLU A C 1
ATOM 591 O O . GLU A 1 70 ? 12.404 0.902 -4.277 1.00 87.12 70 GLU A O 1
ATOM 596 N N . LYS A 1 71 ? 10.694 1.557 -5.577 1.00 85.94 71 LYS A N 1
ATOM 597 C CA . LYS A 1 71 ? 9.610 1.143 -4.687 1.00 85.94 71 LYS A CA 1
ATOM 598 C C . LYS A 1 71 ? 8.632 0.300 -5.480 1.00 85.94 71 LYS A C 1
ATOM 600 O O . LYS A 1 71 ? 8.004 0.792 -6.412 1.00 85.94 71 LYS A O 1
ATOM 605 N N . ILE A 1 72 ? 8.490 -0.952 -5.075 1.00 87.00 72 ILE A N 1
ATOM 606 C CA . ILE A 1 72 ? 7.570 -1.911 -5.680 1.00 87.00 72 ILE A CA 1
ATOM 607 C C . ILE A 1 72 ? 6.285 -1.923 -4.853 1.00 87.00 72 ILE A C 1
ATOM 609 O O . ILE A 1 72 ? 6.341 -1.934 -3.623 1.00 87.00 72 ILE A O 1
ATOM 613 N N . SER A 1 73 ? 5.129 -1.911 -5.512 1.00 85.38 73 SER A N 1
ATOM 614 C CA . SER A 1 73 ? 3.846 -2.046 -4.832 1.00 85.38 73 SER A CA 1
ATOM 615 C C . SER A 1 73 ? 3.707 -3.434 -4.198 1.00 85.38 73 SER A C 1
ATOM 617 O O . SER A 1 73 ? 4.039 -4.463 -4.796 1.00 85.38 73 SER A O 1
ATOM 619 N N . CYS A 1 74 ? 3.174 -3.472 -2.981 1.00 84.00 74 CYS A N 1
ATOM 620 C CA . CYS A 1 74 ? 2.790 -4.722 -2.333 1.00 84.00 74 CYS A CA 1
ATOM 621 C C . CYS A 1 74 ? 1.533 -5.316 -2.988 1.00 84.00 74 CYS A C 1
ATOM 623 O O . CYS A 1 74 ? 0.866 -4.671 -3.799 1.00 84.00 74 CYS A O 1
ATOM 625 N N . CYS A 1 75 ? 1.205 -6.557 -2.627 1.00 86.81 75 CYS A N 1
ATOM 626 C CA . CYS A 1 75 ? -0.024 -7.208 -3.071 1.00 86.81 75 CYS A CA 1
ATOM 627 C C . CYS A 1 75 ? -1.255 -6.405 -2.605 1.00 86.81 75 CYS A C 1
ATOM 629 O O . CYS A 1 75 ? -1.382 -6.163 -1.399 1.00 86.81 75 CYS A O 1
ATOM 631 N N . PRO A 1 76 ? -2.163 -6.006 -3.517 1.00 85.25 76 PRO A N 1
ATOM 632 C CA . PRO A 1 76 ? -3.323 -5.194 -3.161 1.00 85.25 76 PRO A CA 1
ATOM 633 C C . PRO A 1 76 ? -4.238 -5.910 -2.162 1.00 85.25 76 PRO A C 1
ATOM 635 O O . PRO A 1 76 ? -4.707 -5.278 -1.221 1.00 85.25 76 PRO A O 1
ATOM 638 N N . ASP A 1 77 ? -4.427 -7.224 -2.287 1.00 84.25 77 ASP A N 1
ATOM 639 C CA . ASP A 1 77 ? -5.271 -8.001 -1.372 1.00 84.25 77 ASP A CA 1
ATOM 640 C C . ASP A 1 77 ? -4.696 -8.070 0.049 1.00 84.25 77 ASP A C 1
ATOM 642 O O . ASP A 1 77 ? -5.433 -7.961 1.027 1.00 84.25 77 ASP A O 1
ATOM 646 N N . CYS A 1 78 ? -3.367 -8.160 0.188 1.00 86.31 78 CYS A N 1
ATOM 647 C CA . CYS A 1 78 ? -2.711 -8.062 1.495 1.00 86.31 78 CYS A CA 1
ATOM 648 C C . CYS A 1 78 ? -2.910 -6.686 2.134 1.00 86.31 78 CYS A C 1
ATOM 650 O O . CYS A 1 78 ? -3.181 -6.607 3.330 1.00 86.31 78 CYS A O 1
ATOM 652 N N . LEU A 1 79 ? -2.791 -5.618 1.342 1.00 83.69 79 LEU A N 1
ATOM 653 C CA . LEU A 1 79 ? -2.984 -4.255 1.833 1.00 83.69 79 LEU A CA 1
ATOM 654 C C . LEU A 1 79 ? -4.441 -4.005 2.249 1.00 83.69 79 LEU A C 1
ATOM 656 O O . LEU A 1 79 ? -4.689 -3.355 3.259 1.00 83.69 79 LEU A O 1
ATOM 660 N N . ILE A 1 80 ? -5.411 -4.543 1.506 1.00 85.00 80 ILE A N 1
ATOM 661 C CA . ILE A 1 80 ? -6.836 -4.452 1.854 1.00 85.00 80 ILE A CA 1
ATOM 662 C C . ILE A 1 80 ? -7.134 -5.231 3.136 1.00 85.00 80 ILE A C 1
ATOM 664 O O . ILE A 1 80 ? -7.883 -4.739 3.977 1.00 85.00 80 ILE A O 1
ATOM 668 N N . ALA A 1 81 ? -6.546 -6.418 3.306 1.00 86.06 81 ALA A N 1
ATOM 669 C CA . ALA A 1 81 ? -6.681 -7.188 4.537 1.00 86.06 81 ALA A CA 1
ATOM 670 C C . ALA A 1 81 ? -6.152 -6.400 5.748 1.00 86.06 81 ALA A C 1
ATOM 672 O O . ALA A 1 81 ? -6.886 -6.224 6.715 1.00 86.06 81 ALA A O 1
ATOM 673 N N . GLU A 1 82 ? -4.950 -5.819 5.652 1.00 84.19 82 GLU A N 1
ATOM 674 C CA . GLU A 1 82 ? -4.388 -4.977 6.720 1.00 84.19 82 GLU A CA 1
ATOM 675 C C . GLU A 1 82 ? -5.253 -3.731 6.991 1.00 84.19 82 GLU A C 1
ATOM 677 O O . GLU A 1 82 ? -5.484 -3.365 8.143 1.00 84.19 82 GLU A O 1
ATOM 682 N N . ALA A 1 83 ? -5.796 -3.094 5.948 1.00 81.12 83 ALA A N 1
ATOM 683 C CA . ALA A 1 83 ? -6.710 -1.964 6.110 1.00 81.12 83 ALA A CA 1
ATOM 684 C C . ALA A 1 83 ? -8.014 -2.358 6.825 1.00 81.12 83 ALA A C 1
ATOM 686 O O . ALA A 1 83 ? -8.535 -1.582 7.633 1.00 81.12 83 ALA A O 1
ATOM 687 N N . ASN A 1 84 ? -8.546 -3.548 6.538 1.00 81.56 84 ASN A N 1
ATOM 688 C CA . ASN A 1 84 ? -9.735 -4.075 7.201 1.00 81.56 84 ASN A CA 1
ATOM 689 C C . ASN A 1 84 ? -9.453 -4.409 8.669 1.00 81.56 84 ASN A C 1
ATOM 691 O O . ASN A 1 84 ? -10.244 -4.013 9.525 1.00 81.56 84 ASN A O 1
ATOM 695 N N . ASP A 1 85 ? -8.315 -5.037 8.968 1.00 83.06 85 ASP A N 1
ATOM 696 C CA . ASP A 1 85 ? -7.886 -5.335 10.339 1.00 83.06 85 ASP A CA 1
ATOM 697 C C . ASP A 1 85 ? -7.749 -4.042 11.162 1.00 83.06 85 ASP A C 1
ATOM 699 O O . ASP A 1 85 ? -8.348 -3.910 12.231 1.00 83.06 85 ASP A O 1
ATOM 703 N N . LEU A 1 86 ? -7.077 -3.020 10.616 1.00 78.06 86 LEU A N 1
ATOM 704 C CA . LEU A 1 86 ? -6.965 -1.700 11.252 1.00 78.06 86 LEU A CA 1
ATOM 705 C C . LEU A 1 86 ? -8.326 -1.009 11.431 1.00 78.06 86 LEU A C 1
ATOM 707 O O . LEU A 1 86 ? -8.560 -0.328 12.432 1.00 78.06 86 LEU A O 1
ATOM 711 N N . THR A 1 87 ? -9.246 -1.175 10.477 1.00 79.25 87 THR A N 1
ATOM 712 C CA . THR A 1 87 ? -10.612 -0.642 10.589 1.00 79.25 87 THR A CA 1
ATOM 713 C C . THR A 1 87 ? -11.380 -1.337 11.715 1.00 79.25 87 THR A C 1
ATOM 715 O O . THR A 1 87 ? -12.098 -0.673 12.469 1.00 79.25 87 THR A O 1
ATOM 718 N N . MET A 1 88 ? -11.208 -2.651 11.872 1.00 79.38 88 MET A N 1
ATOM 719 C CA . MET A 1 88 ? -11.791 -3.411 12.975 1.00 79.38 88 MET A CA 1
ATOM 720 C C . MET A 1 88 ? -11.218 -2.969 14.327 1.00 79.38 88 MET A C 1
ATOM 722 O O . MET A 1 88 ? -12.000 -2.693 15.238 1.00 79.38 88 MET A O 1
ATOM 726 N N . GLU A 1 89 ? -9.900 -2.793 14.448 1.00 75.25 89 GLU A N 1
ATOM 727 C CA . GLU A 1 89 ? -9.265 -2.261 15.664 1.00 75.25 89 GLU A CA 1
ATOM 728 C C . GLU A 1 89 ? -9.801 -0.868 16.026 1.00 75.25 89 GLU A C 1
ATOM 730 O O . GLU A 1 89 ? -10.214 -0.628 17.164 1.00 75.25 89 GLU A O 1
ATOM 735 N N . LEU A 1 90 ? -9.888 0.038 15.045 1.00 72.81 90 LEU A N 1
ATOM 736 C CA . LEU A 1 90 ? -10.464 1.372 15.235 1.00 72.81 90 LEU A CA 1
ATOM 737 C C . LEU A 1 90 ? -11.928 1.318 15.684 1.00 72.81 90 LEU A C 1
ATOM 739 O O . LEU A 1 90 ? -12.348 2.107 16.534 1.00 72.81 90 LEU A O 1
ATOM 743 N N . SER A 1 91 ? -12.714 0.399 15.119 1.00 70.94 91 SER A N 1
ATOM 744 C CA . SER A 1 91 ? -14.114 0.221 15.502 1.00 70.94 91 SER A CA 1
ATOM 745 C C . SER A 1 91 ? -14.261 -0.309 16.931 1.00 70.94 91 SER A C 1
ATOM 747 O O . SER A 1 91 ? -15.144 0.161 17.647 1.00 70.94 91 SER A O 1
ATOM 749 N N . SER A 1 92 ? -13.362 -1.197 17.372 1.00 72.06 92 SER A N 1
ATOM 750 C CA . SER A 1 92 ? -13.332 -1.716 18.745 1.00 72.06 92 SER A CA 1
ATOM 751 C C . SER A 1 92 ? -13.019 -0.605 19.744 1.00 72.06 92 SER A C 1
ATOM 753 O O . SER A 1 92 ? -13.772 -0.404 20.692 1.00 72.06 92 SER A O 1
ATOM 755 N N . ILE A 1 93 ? -11.980 0.195 19.477 1.00 70.19 93 ILE A N 1
ATOM 756 C CA . ILE A 1 93 ? -11.593 1.329 20.334 1.00 70.19 93 ILE A CA 1
ATOM 757 C C . ILE A 1 93 ? -12.741 2.343 20.448 1.00 70.19 93 ILE A C 1
ATOM 759 O O . ILE A 1 93 ? -13.047 2.834 21.534 1.00 70.19 93 ILE A O 1
ATOM 763 N N . LYS A 1 94 ? -13.420 2.641 19.334 1.00 67.19 94 LYS A N 1
ATOM 764 C CA . LYS A 1 94 ? -14.564 3.562 19.329 1.00 67.19 94 LYS A CA 1
ATOM 765 C C . LYS A 1 94 ? -15.777 2.990 20.069 1.00 67.19 94 LYS A C 1
ATOM 767 O O . LYS A 1 94 ? -16.512 3.747 20.698 1.00 67.19 94 LYS A O 1
ATOM 772 N N . ALA A 1 95 ? -16.010 1.681 19.984 1.00 66.00 95 ALA A N 1
ATOM 773 C CA . ALA A 1 95 ? -17.072 1.014 20.729 1.00 66.00 95 ALA A CA 1
ATOM 774 C C . ALA A 1 95 ? -16.802 1.053 22.240 1.00 66.00 95 ALA A C 1
ATOM 776 O O . ALA A 1 95 ? -17.711 1.402 22.990 1.00 66.00 95 ALA A O 1
ATOM 777 N N . GLU A 1 96 ? -15.562 0.791 22.666 1.00 63.06 96 GLU A N 1
ATOM 778 C CA . GLU A 1 96 ? -15.122 0.919 24.062 1.00 63.06 96 GLU A CA 1
ATOM 779 C C . GLU A 1 96 ? -15.304 2.355 24.582 1.00 63.06 96 GLU A C 1
ATOM 781 O O . GLU A 1 96 ? -15.911 2.565 25.635 1.00 63.06 96 GLU A O 1
ATOM 786 N N . GLU A 1 97 ? -14.897 3.359 23.796 1.00 63.91 97 GLU A N 1
ATOM 787 C CA . GLU A 1 97 ? -15.087 4.775 24.134 1.00 63.91 97 GLU A CA 1
ATOM 788 C C . GLU A 1 97 ? -16.573 5.152 24.249 1.00 63.91 97 GLU A C 1
ATOM 790 O O . GLU A 1 97 ? -16.946 5.942 25.119 1.00 63.91 97 GLU A O 1
ATOM 795 N N . LEU A 1 98 ? -17.441 4.598 23.395 1.00 60.03 98 LEU A N 1
ATOM 796 C CA . LEU A 1 98 ? -18.886 4.811 23.476 1.00 60.03 98 LEU A CA 1
ATOM 7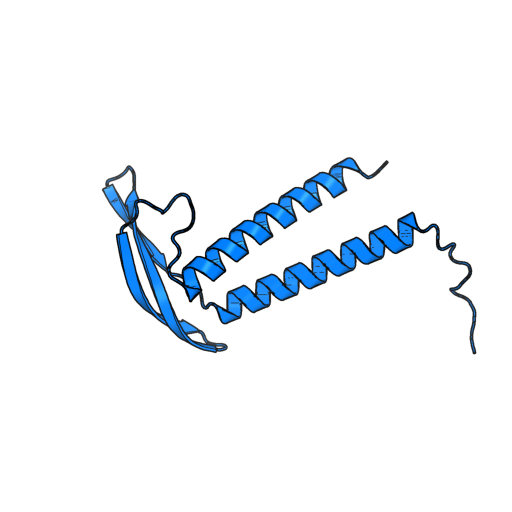97 C C . LEU A 1 98 ? -19.500 4.108 24.688 1.00 60.03 98 LEU A C 1
ATOM 799 O O . LEU A 1 98 ? -20.377 4.693 25.315 1.00 60.03 98 LEU A O 1
ATOM 803 N N . THR A 1 99 ? -19.054 2.905 25.057 1.00 58.91 99 THR A N 1
ATOM 804 C CA . THR A 1 99 ? -19.526 2.234 26.279 1.00 58.91 99 THR A CA 1
ATOM 805 C C . THR A 1 99 ? -19.089 2.960 27.550 1.00 58.91 99 THR A C 1
ATOM 807 O O . THR A 1 99 ? -19.893 3.077 28.479 1.00 58.91 99 THR A O 1
ATOM 810 N N . ASP A 1 100 ? -17.879 3.525 27.561 1.00 55.66 100 ASP A N 1
ATOM 811 C CA . ASP A 1 100 ? -17.357 4.314 28.678 1.00 55.66 100 ASP A CA 1
ATOM 812 C C . ASP A 1 100 ? -18.032 5.696 28.768 1.00 55.66 100 ASP A C 1
ATOM 814 O O . ASP A 1 100 ? -18.445 6.118 29.851 1.00 55.66 100 ASP A O 1
ATOM 818 N N . ASN A 1 101 ? -18.227 6.391 27.638 1.00 53.47 101 ASN A N 1
ATOM 819 C CA . ASN A 1 101 ? -18.914 7.691 27.598 1.00 53.47 101 ASN A CA 1
ATOM 820 C C . ASN A 1 101 ? -20.433 7.591 27.779 1.00 53.47 101 ASN A C 1
ATOM 822 O O . ASN A 1 101 ? -21.048 8.543 28.260 1.00 53.47 101 ASN A O 1
ATOM 826 N N . ALA A 1 102 ? -21.063 6.471 27.415 1.00 50.38 102 ALA A N 1
ATOM 827 C CA . ALA A 1 102 ? -22.500 6.278 27.602 1.00 50.38 102 ALA A CA 1
ATOM 828 C C . ALA A 1 102 ? -22.894 6.136 29.078 1.00 50.38 102 ALA A C 1
ATOM 830 O O . ALA A 1 102 ? -24.087 6.050 29.372 1.00 50.38 102 ALA A O 1
ATOM 831 N N . GLY A 1 103 ? -21.931 6.089 30.011 1.00 46.25 103 GLY A N 1
ATOM 832 C CA . GLY A 1 103 ? -22.233 5.876 31.419 1.00 46.25 103 GLY A CA 1
ATOM 833 C C . GLY A 1 103 ? -23.135 4.655 31.585 1.00 46.25 103 GLY A C 1
ATOM 834 O O . GLY A 1 103 ? -24.079 4.692 32.385 1.00 46.25 103 GLY A O 1
ATOM 835 N N . ILE A 1 104 ? -22.894 3.592 30.798 1.00 47.81 104 ILE A N 1
ATOM 836 C CA . ILE A 1 104 ? -23.506 2.293 31.056 1.00 47.81 104 ILE A CA 1
ATOM 837 C C . ILE A 1 104 ? -22.873 1.846 32.360 1.00 47.81 104 ILE A C 1
ATOM 839 O O . ILE A 1 104 ? -21.839 1.186 32.405 1.00 47.81 104 ILE A O 1
ATOM 843 N N . ALA A 1 105 ? -23.487 2.293 33.452 1.00 44.41 105 ALA A N 1
ATOM 844 C CA . ALA A 1 105 ? -23.197 1.810 34.772 1.00 44.41 105 ALA A CA 1
ATOM 845 C C . ALA A 1 105 ? -23.121 0.286 34.674 1.00 44.41 105 ALA A C 1
ATOM 847 O O . ALA A 1 105 ? -23.952 -0.345 34.012 1.00 44.41 105 ALA A O 1
ATOM 848 N N . LEU A 1 106 ? -22.139 -0.286 35.363 1.00 49.22 106 LEU A N 1
ATOM 849 C CA . LEU A 1 106 ? -21.892 -1.717 35.541 1.00 49.22 106 LEU A CA 1
ATOM 850 C C . LEU A 1 106 ? -23.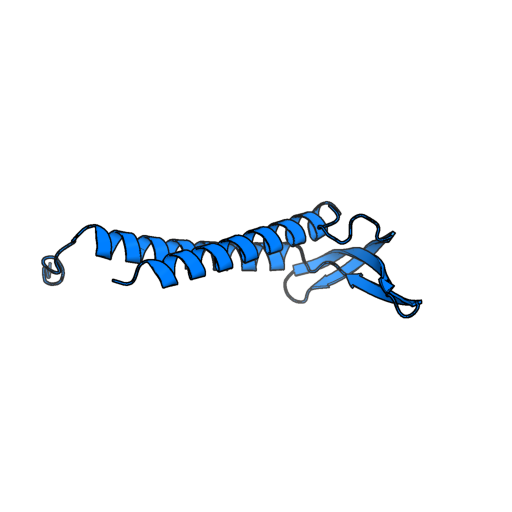101 -2.523 36.092 1.00 49.22 106 LEU A 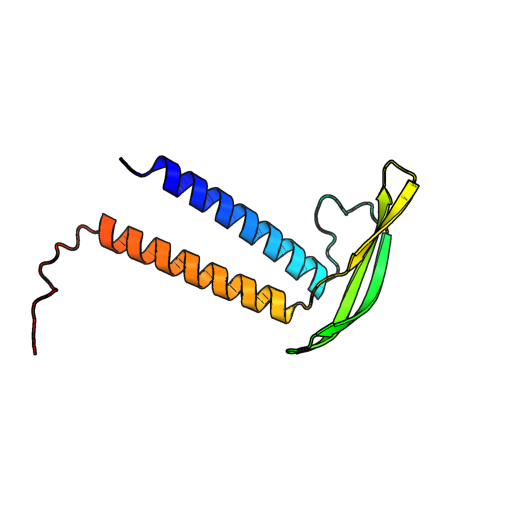C 1
ATOM 852 O O . LEU A 1 106 ? -22.943 -3.643 36.562 1.00 49.22 106 LEU A O 1
ATOM 856 N N . ARG A 1 107 ? -24.327 -1.997 36.039 1.00 50.56 107 ARG A N 1
ATOM 857 C CA . ARG A 1 107 ? -25.576 -2.593 36.521 1.00 50.56 107 ARG A CA 1
ATOM 858 C C . ARG A 1 107 ? -26.135 -3.721 35.647 1.00 50.56 107 ARG A C 1
ATOM 860 O O . ARG A 1 107 ? -27.129 -4.316 36.037 1.00 50.56 107 ARG A O 1
ATOM 867 N N . PHE A 1 108 ? -25.490 -4.074 34.531 1.00 52.25 108 PHE A N 1
ATOM 868 C CA . PHE A 1 108 ? -25.883 -5.240 33.720 1.00 52.25 108 PHE A CA 1
ATOM 869 C C . PHE A 1 108 ? -24.939 -6.447 33.835 1.00 52.25 108 PHE A C 1
ATOM 871 O O . PHE A 1 108 ? -25.215 -7.488 33.249 1.00 52.25 108 PHE A O 1
ATOM 878 N N . ARG A 1 109 ? -23.872 -6.383 34.648 1.00 45.53 109 ARG A N 1
ATOM 879 C CA . ARG A 1 109 ? -22.931 -7.509 34.846 1.00 45.53 109 ARG A CA 1
ATOM 880 C C . ARG A 1 109 ? -23.451 -8.610 35.795 1.00 45.53 109 ARG A C 1
ATOM 882 O O . ARG A 1 109 ? -22.651 -9.315 36.402 1.00 45.53 109 ARG A O 1
ATOM 889 N N . GLY A 1 110 ? -24.773 -8.748 35.950 1.00 47.69 110 GLY A N 1
ATOM 890 C CA . GLY A 1 110 ? -25.377 -9.589 36.991 1.00 47.69 110 GLY A CA 1
ATOM 891 C C . GLY A 1 110 ? -26.753 -10.196 36.702 1.00 47.69 110 GLY A C 1
ATOM 892 O O . GLY A 1 110 ? -27.372 -10.689 37.639 1.00 47.69 110 GLY A O 1
ATOM 893 N N . LEU A 1 111 ? -27.251 -10.202 35.461 1.00 38.41 111 LEU A N 1
ATOM 894 C CA . LEU A 1 111 ? -28.446 -10.991 35.129 1.00 38.41 111 LEU A CA 1
ATOM 895 C C . LEU A 1 111 ? -28.027 -12.329 34.527 1.00 38.41 111 LEU A C 1
ATOM 897 O O . LEU A 1 111 ? -27.779 -12.464 33.334 1.00 38.41 111 LEU A O 1
ATOM 901 N N . ARG A 1 112 ? -27.923 -13.306 35.425 1.00 40.56 112 ARG A N 1
ATOM 902 C CA . ARG A 1 112 ? -27.963 -14.731 35.122 1.00 40.56 112 ARG A CA 1
ATOM 903 C C . ARG A 1 112 ? -29.414 -15.048 34.735 1.00 40.56 112 ARG A C 1
ATOM 905 O O . ARG A 1 112 ? -30.297 -14.868 35.573 1.00 40.56 112 ARG A O 1
ATOM 912 N N . VAL A 1 113 ? -29.645 -15.464 33.494 1.00 46.28 113 VAL A N 1
ATOM 913 C CA . VAL A 1 113 ? -30.877 -16.146 33.068 1.00 46.28 113 VAL A CA 1
ATOM 914 C C . VAL A 1 113 ? -30.467 -17.509 32.549 1.00 46.28 113 VAL A C 1
ATOM 916 O O . VAL A 1 113 ? -29.498 -17.542 31.757 1.00 46.28 113 VAL A O 1
#

Secondary structure (DSSP, 8-state):
--HHHHHHHHHHHHHHHHHHHHHHHHHHH--PPTTGGGSEEEEEEEEETTTEEEEEEEEEEE-TTS-EEEEEPPPHHHHHHHHHHHHHHHHHHHHHHHHHHTT--STTTT---

pLDDT: mean 76.26, std 13.73, range [38.41, 89.31]

Foldseek 3Di:
DCPPVVVVVVVVLVVVLVVLVQLLCCQPPVNQDPPLPVWDKDKDWDADPVPGIGIKIKTWDQDPVRDIDIDIRDHSVVSVVVSVVSVVVVVVVVVVVCCVVVPPPPVPVDDDD

Mean predicted aligned error: 11.39 Å

Sequence (113 aa):
MMTFNLREQQKRLQARMDELRAEIAFAQKGEKPWPYRSCLMREGRGYCEKHGEYHTHILVWSDRNGEDREKISCCPDCLIAEANDLTMELSSIKAEELTDNAGIALRFRGLRV